Protein AF-A0A2C6M7E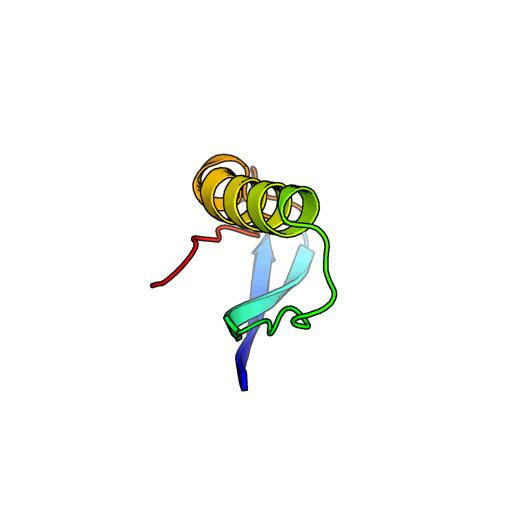2-F1 (afdb_monomer_lite)

InterPro domains:
  IPR019267 CRISPR-associated protein Cas6, C-terminal [PF10040] (15-61)

pLDDT: mean 93.89, std 5.98, range [74.25, 98.25]

Organism: NCBI:txid1383067

Secondary structure (DSSP, 8-state):
-EEEEEEEEE-SS-EEEEEEEEE--PPPTTS-HHHHHHHHHHHHHHHHH-SSS-GGGT--------

Structure (mmCIF, N/CA/C/O backbone):
data_AF-A0A2C6M7E2-F1
#
_entry.id   AF-A0A2C6M7E2-F1
#
loop_
_atom_site.group_PDB
_atom_site.id
_atom_site.type_symbol
_atom_site.label_atom_id
_atom_site.label_alt_id
_atom_site.label_comp_id
_atom_site.label_asym_id
_atom_site.label_entity_id
_atom_site.label_seq_id
_atom_site.pdbx_PDB_ins_code
_atom_site.Cartn_x
_atom_site.Cartn_y
_atom_site.Cartn_z
_atom_site.occupancy
_atom_site.B_iso_or_equiv
_atom_site.auth_seq_id
_atom_site.auth_comp_id
_atom_site.auth_asym_id
_atom_site.auth_atom_id
_atom_site.pdbx_PDB_model_num
ATOM 1 N N . MET A 1 1 ? 2.738 -6.049 14.501 1.00 84.94 1 MET A N 1
ATOM 2 C CA . MET A 1 1 ? 3.537 -7.144 13.893 1.00 84.94 1 MET A CA 1
ATOM 3 C C . MET A 1 1 ? 3.718 -6.839 12.414 1.00 84.94 1 MET A C 1
ATOM 5 O O . MET A 1 1 ? 2.885 -6.133 11.859 1.00 84.94 1 MET A O 1
ATOM 9 N N . TYR A 1 2 ? 4.792 -7.297 11.780 1.00 92.44 2 TYR A N 1
ATOM 10 C CA . TYR A 1 2 ? 4.988 -7.118 10.342 1.00 92.44 2 TYR A CA 1
ATOM 11 C C . TYR A 1 2 ? 5.788 -8.285 9.764 1.00 92.44 2 TYR A C 1
ATOM 13 O O . TYR A 1 2 ? 6.566 -8.918 10.479 1.00 92.44 2 TYR A O 1
ATOM 21 N N . GLN A 1 3 ? 5.619 -8.533 8.470 1.00 96.38 3 GLN A N 1
ATOM 22 C CA . GLN A 1 3 ? 6.437 -9.458 7.696 1.00 96.38 3 GLN A CA 1
ATOM 23 C C . GLN A 1 3 ? 6.883 -8.740 6.428 1.00 96.38 3 GLN A C 1
ATOM 25 O O . GLN A 1 3 ? 6.152 -8.701 5.442 1.00 96.38 3 GLN A O 1
ATOM 30 N N . LEU A 1 4 ? 8.072 -8.138 6.479 1.00 97.62 4 LEU A N 1
ATOM 31 C CA . LEU A 1 4 ? 8.608 -7.299 5.412 1.00 97.62 4 LEU A CA 1
ATOM 32 C C . LEU A 1 4 ? 9.825 -7.939 4.756 1.00 97.62 4 LEU A C 1
ATOM 34 O O . LEU A 1 4 ? 10.651 -8.565 5.418 1.00 97.62 4 LEU A O 1
ATOM 38 N N . GLN A 1 5 ? 9.948 -7.732 3.449 1.00 98.12 5 GLN A N 1
ATOM 39 C CA . GLN A 1 5 ? 11.113 -8.117 2.666 1.00 98.12 5 GLN A CA 1
ATOM 40 C C . GLN A 1 5 ? 11.535 -6.959 1.773 1.00 98.12 5 GLN A C 1
ATOM 42 O O . GLN A 1 5 ? 10.724 -6.410 1.023 1.00 98.12 5 GLN A O 1
ATOM 47 N N . THR A 1 6 ? 12.818 -6.612 1.826 1.00 98.25 6 THR A N 1
ATOM 48 C CA . THR A 1 6 ? 13.407 -5.638 0.909 1.00 98.25 6 THR A CA 1
ATOM 49 C C . THR A 1 6 ? 13.345 -6.172 -0.520 1.00 98.25 6 THR A C 1
ATOM 51 O O . THR A 1 6 ? 13.734 -7.309 -0.795 1.00 98.25 6 THR A O 1
ATOM 54 N N . LYS A 1 7 ? 12.879 -5.338 -1.446 1.00 97.88 7 LYS A N 1
ATOM 55 C CA . LYS A 1 7 ? 12.819 -5.620 -2.882 1.00 97.88 7 LYS A CA 1
ATOM 56 C C . LYS A 1 7 ? 13.457 -4.466 -3.637 1.00 97.88 7 LYS A C 1
ATOM 58 O O . LYS A 1 7 ? 13.225 -3.300 -3.328 1.00 97.88 7 LYS A O 1
ATOM 63 N N . ILE A 1 8 ? 14.250 -4.798 -4.648 1.00 97.81 8 ILE A N 1
ATOM 64 C CA . ILE A 1 8 ? 14.788 -3.815 -5.585 1.00 97.81 8 ILE A CA 1
ATOM 65 C C . ILE A 1 8 ? 13.929 -3.867 -6.842 1.00 97.81 8 ILE A C 1
ATOM 67 O O . ILE A 1 8 ? 13.822 -4.917 -7.473 1.00 97.81 8 ILE A O 1
ATOM 71 N N . MET A 1 9 ? 13.327 -2.738 -7.206 1.00 96.69 9 MET A N 1
ATOM 72 C CA . MET A 1 9 ? 12.667 -2.573 -8.495 1.00 96.69 9 MET A CA 1
ATOM 73 C C . MET A 1 9 ? 13.667 -2.006 -9.498 1.00 96.69 9 MET A C 1
ATOM 75 O O . MET A 1 9 ? 14.308 -0.981 -9.251 1.00 96.69 9 MET A O 1
ATOM 79 N N . HIS A 1 10 ? 13.822 -2.702 -10.616 1.00 97.00 10 HIS A N 1
ATOM 80 C CA . HIS A 1 10 ? 14.707 -2.307 -11.700 1.00 97.00 10 HIS A CA 1
ATOM 81 C C . HIS A 1 10 ? 13.892 -1.527 -12.729 1.00 97.00 10 HIS A C 1
ATOM 83 O O . HIS A 1 10 ? 13.040 -2.103 -13.396 1.00 97.00 10 HIS A O 1
ATOM 89 N N . PHE A 1 11 ? 14.147 -0.226 -12.832 1.00 93.94 11 PHE A N 1
ATOM 90 C CA . PHE A 1 11 ? 13.681 0.595 -13.943 1.00 93.94 11 PHE A CA 1
ATOM 91 C C . PHE A 1 11 ? 14.783 0.672 -15.003 1.00 93.94 11 PHE A C 1
ATOM 93 O O . PHE A 1 11 ? 15.954 0.438 -14.697 1.00 93.94 11 PHE A O 1
ATOM 100 N N . ASP A 1 12 ? 14.429 1.074 -16.221 1.00 93.81 12 ASP A N 1
ATOM 101 C CA . ASP A 1 12 ? 15.353 1.102 -17.365 1.00 93.81 12 ASP A CA 1
ATOM 102 C C . ASP A 1 12 ? 16.661 1.859 -17.092 1.00 93.81 12 ASP A C 1
ATOM 104 O O . ASP A 1 12 ? 17.722 1.476 -17.577 1.00 93.81 12 ASP A O 1
ATOM 108 N N . ARG A 1 13 ? 16.601 2.945 -16.306 1.00 95.69 13 ARG A N 1
ATOM 109 C CA . ARG A 1 13 ? 17.748 3.839 -16.059 1.00 95.69 13 ARG A CA 1
ATOM 110 C C . ARG A 1 13 ? 18.339 3.749 -14.657 1.00 95.69 13 ARG A C 1
ATOM 112 O O . ARG A 1 13 ? 19.434 4.252 -14.432 1.00 95.69 13 ARG A O 1
ATOM 119 N N . TYR A 1 14 ? 17.617 3.186 -13.694 1.00 95.56 14 TYR A N 1
ATOM 120 C CA . TYR A 1 14 ? 18.046 3.167 -12.297 1.00 95.56 14 TYR A CA 1
ATOM 121 C C . TYR A 1 14 ? 17.318 2.079 -11.511 1.00 95.56 14 TYR A C 1
ATOM 123 O O . TYR A 1 14 ? 16.283 1.554 -11.917 1.00 95.56 14 TYR A O 1
ATOM 131 N N . LYS A 1 15 ? 17.842 1.764 -10.330 1.00 97.25 15 LYS A N 1
ATOM 132 C CA . LYS A 1 15 ? 17.212 0.836 -9.390 1.00 97.25 15 LYS A CA 1
ATOM 133 C C . LYS A 1 15 ? 16.603 1.618 -8.235 1.00 97.25 15 LYS A C 1
ATOM 135 O O . LYS A 1 15 ? 17.185 2.600 -7.782 1.00 97.25 15 LYS A O 1
ATOM 140 N N . GLN A 1 16 ? 15.450 1.178 -7.752 1.00 97.81 16 GLN A N 1
ATOM 141 C CA . GLN A 1 16 ? 14.817 1.729 -6.560 1.00 97.81 16 GLN A CA 1
ATOM 142 C C . GLN A 1 16 ? 14.693 0.633 -5.508 1.00 97.81 16 GLN A C 1
ATOM 144 O O . GLN A 1 16 ? 14.074 -0.401 -5.753 1.00 97.81 16 GLN A O 1
ATOM 149 N N . VAL A 1 17 ? 15.259 0.872 -4.327 1.00 97.94 17 VAL A N 1
ATOM 150 C CA . VAL A 1 17 ? 15.026 0.015 -3.159 1.00 97.94 17 VAL A CA 1
ATOM 151 C C . VA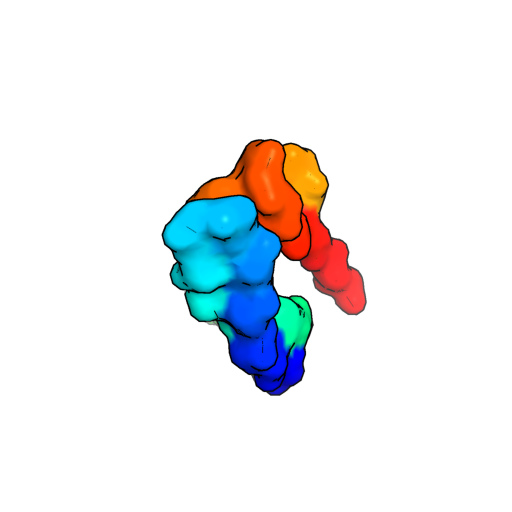L A 1 17 ? 13.662 0.358 -2.564 1.00 97.94 17 VAL A C 1
ATOM 153 O O . VAL A 1 17 ? 13.321 1.535 -2.426 1.00 97.94 17 VAL A O 1
ATOM 156 N N . GLY A 1 18 ? 12.902 -0.674 -2.216 1.00 97.38 18 GLY A N 1
ATOM 157 C CA . GLY A 1 18 ? 11.662 -0.601 -1.456 1.00 97.38 18 GLY A CA 1
ATOM 158 C C . GLY A 1 18 ? 11.444 -1.892 -0.670 1.00 97.38 18 GLY A C 1
ATOM 159 O O . GLY A 1 18 ? 12.367 -2.689 -0.489 1.00 97.38 18 GLY A O 1
ATOM 160 N N . PHE A 1 19 ? 10.217 -2.119 -0.218 1.00 98.00 19 PHE A N 1
ATOM 161 C CA . PHE A 1 19 ? 9.838 -3.360 0.447 1.00 98.00 19 PHE A CA 1
ATOM 162 C C . PHE A 1 19 ? 8.479 -3.852 -0.038 1.00 98.00 19 PHE A C 1
ATOM 164 O O . PHE A 1 19 ? 7.664 -3.088 -0.553 1.00 98.00 19 PHE A O 1
ATOM 171 N N . THR A 1 20 ? 8.237 -5.139 0.172 1.00 97.94 20 THR A N 1
ATOM 172 C CA . THR A 1 20 ? 6.924 -5.775 0.052 1.00 97.94 20 THR A CA 1
ATOM 173 C C . THR A 1 20 ? 6.647 -6.566 1.318 1.00 97.94 20 THR A C 1
ATOM 175 O O . THR A 1 20 ? 7.584 -7.074 1.937 1.00 97.94 20 THR A O 1
ATOM 178 N N . GLY A 1 21 ? 5.382 -6.703 1.696 1.00 96.88 21 GLY A N 1
ATOM 179 C CA . GLY A 1 21 ? 5.021 -7.460 2.885 1.00 96.88 21 GLY A CA 1
ATOM 180 C C . GLY A 1 21 ? 3.721 -7.001 3.519 1.00 96.88 21 GLY A C 1
ATOM 181 O O . GLY A 1 21 ? 2.978 -6.217 2.929 1.00 96.88 21 GLY A O 1
ATOM 182 N N . THR A 1 22 ? 3.468 -7.485 4.731 1.00 97.00 22 THR A N 1
ATOM 183 C CA . THR A 1 22 ? 2.309 -7.106 5.543 1.00 97.00 22 THR A CA 1
ATOM 184 C C . THR A 1 22 ? 2.746 -6.309 6.766 1.00 97.00 22 THR A C 1
ATOM 186 O O . THR A 1 22 ? 3.759 -6.610 7.401 1.00 97.00 22 THR A O 1
ATOM 189 N N . CYS A 1 23 ? 1.960 -5.291 7.109 1.00 94.94 23 CYS A N 1
ATOM 190 C CA . CYS A 1 23 ? 2.149 -4.467 8.298 1.00 94.94 23 CYS A CA 1
ATOM 191 C C . CYS A 1 23 ? 0.850 -4.429 9.096 1.00 94.94 23 CYS A C 1
ATOM 193 O O . CYS A 1 23 ? -0.212 -4.179 8.532 1.00 94.94 23 CYS A O 1
ATOM 195 N N . HIS A 1 24 ? 0.951 -4.612 10.410 1.00 94.25 24 HIS A N 1
ATOM 196 C CA . HIS A 1 24 ? -0.156 -4.425 11.340 1.00 94.25 24 HIS A CA 1
ATOM 197 C C . HIS A 1 24 ? 0.134 -3.221 12.227 1.00 94.25 24 HIS A C 1
ATOM 199 O O . HIS A 1 24 ? 1.170 -3.177 12.904 1.00 94.25 24 HIS A O 1
ATOM 205 N N . PHE A 1 25 ? -0.803 -2.279 12.235 1.00 91.44 25 PHE A N 1
ATOM 206 C CA . PHE A 1 25 ? -0.756 -1.069 13.041 1.00 91.44 25 PHE A CA 1
ATOM 207 C C . PHE A 1 25 ? -1.806 -1.161 14.141 1.00 91.44 25 PHE A C 1
ATOM 209 O O . PHE A 1 25 ? -2.973 -1.418 13.864 1.00 91.44 25 PHE A O 1
ATOM 216 N N . ASN A 1 26 ? -1.381 -0.933 15.382 1.00 89.56 26 ASN A N 1
ATOM 217 C CA . ASN A 1 26 ? -2.286 -0.867 16.520 1.00 89.56 26 ASN A CA 1
ATOM 218 C C . ASN A 1 26 ? -2.613 0.599 16.793 1.00 89.56 26 ASN A C 1
ATOM 220 O O . ASN A 1 26 ? -1.705 1.415 16.970 1.00 89.56 26 ASN A O 1
ATOM 224 N N . ILE A 1 27 ? -3.900 0.920 16.844 1.00 87.00 27 ILE A N 1
ATOM 225 C CA . ILE A 1 27 ? -4.387 2.247 17.216 1.00 87.00 27 ILE A CA 1
ATOM 226 C C . ILE A 1 27 ? -4.700 2.205 18.711 1.00 87.00 27 ILE A C 1
ATOM 228 O O . ILE A 1 27 ? -5.311 1.256 19.193 1.00 87.00 27 ILE A O 1
ATOM 232 N N . ARG A 1 28 ? -4.218 3.198 19.464 1.00 86.50 28 ARG A N 1
ATOM 233 C CA . ARG A 1 28 ? -4.446 3.266 20.914 1.00 86.50 28 ARG A CA 1
ATOM 234 C C . ARG A 1 28 ? -5.913 3.591 21.193 1.00 86.50 28 ARG A C 1
ATOM 236 O O . ARG A 1 28 ? -6.475 4.455 20.531 1.00 86.50 28 ARG A O 1
ATOM 243 N N . GLU A 1 29 ? -6.479 2.961 22.219 1.00 74.75 29 GLU A N 1
ATOM 244 C CA . GLU A 1 29 ? -7.901 3.064 22.600 1.00 74.75 29 GLU A CA 1
ATOM 245 C C . GLU A 1 29 ? -8.359 4.486 22.970 1.00 74.75 29 GLU A C 1
ATOM 247 O O . GLU A 1 29 ? -9.546 4.773 22.977 1.00 74.75 29 GLU A O 1
ATOM 252 N N . GLN A 1 30 ? -7.426 5.401 23.242 1.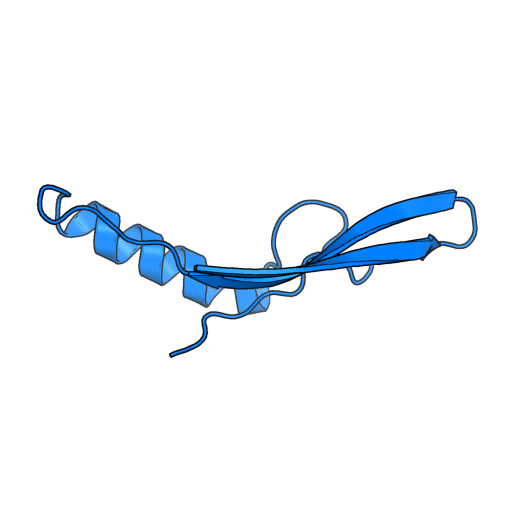00 76.69 30 GLN A N 1
ATOM 253 C CA . GLN A 1 30 ? -7.708 6.796 23.603 1.00 76.69 30 GLN A CA 1
ATOM 254 C C . GLN A 1 30 ? -7.851 7.733 22.391 1.00 76.69 30 GLN A C 1
ATOM 256 O O . GLN A 1 30 ? -7.856 8.949 22.562 1.00 76.69 30 GLN A O 1
ATOM 261 N N . GLN A 1 31 ? -7.877 7.201 21.167 1.00 75.31 31 GLN A N 1
ATOM 262 C CA . GLN A 1 31 ? -8.018 8.022 19.966 1.00 75.31 31 GLN A CA 1
ATOM 263 C C . GLN A 1 31 ? -9.482 8.323 19.664 1.00 75.31 31 GLN A C 1
ATOM 265 O O . GLN A 1 31 ? -10.345 7.464 19.815 1.00 75.31 31 GLN A O 1
ATOM 270 N N . GLU A 1 32 ? -9.746 9.544 19.204 1.00 81.06 32 GLU A N 1
ATOM 271 C CA . GLU A 1 32 ? -11.088 9.968 18.817 1.00 81.06 32 GLU A CA 1
ATOM 272 C C . GLU A 1 32 ? -11.643 9.096 17.678 1.00 81.06 32 GLU A C 1
ATOM 274 O O . GLU A 1 32 ? -10.937 8.788 16.710 1.00 81.06 32 GLU A O 1
ATOM 279 N N . ASP A 1 33 ? -12.938 8.772 17.740 1.00 85.12 33 ASP A N 1
ATOM 280 C CA . ASP A 1 33 ? -13.641 7.960 16.733 1.00 85.12 33 ASP A CA 1
ATOM 281 C C . ASP A 1 33 ? -13.440 8.468 15.298 1.00 85.12 33 ASP A C 1
ATOM 283 O O . ASP A 1 33 ? -13.419 7.691 14.338 1.00 85.12 33 ASP A O 1
ATOM 287 N N . ILE A 1 34 ? -13.301 9.787 15.130 1.00 91.88 34 ILE A N 1
ATOM 288 C CA . ILE A 1 34 ? -13.081 10.402 13.822 1.00 91.88 34 ILE A CA 1
ATOM 289 C C . ILE A 1 34 ? -11.719 10.026 13.235 1.00 91.88 34 ILE A C 1
ATOM 291 O O . ILE A 1 34 ? -11.633 9.727 12.042 1.00 91.88 34 ILE A O 1
ATOM 295 N N . LEU A 1 35 ? -10.672 9.960 14.060 1.00 90.81 35 LEU A N 1
ATOM 296 C CA . LEU A 1 35 ? -9.336 9.581 13.614 1.00 90.81 35 LEU A CA 1
ATOM 297 C C . LEU A 1 35 ? -9.337 8.128 13.137 1.00 90.81 35 LEU A C 1
ATOM 299 O O . LEU A 1 35 ? -8.806 7.830 12.067 1.00 90.81 35 LEU A O 1
ATOM 303 N N . LEU A 1 36 ? -9.989 7.237 13.888 1.00 91.69 36 LEU A N 1
ATOM 304 C CA . LEU A 1 36 ? -10.110 5.828 13.524 1.00 91.69 36 LEU A CA 1
ATOM 305 C C . LEU A 1 36 ? -10.818 5.661 12.168 1.00 91.69 36 LEU A C 1
ATOM 307 O O . LEU A 1 36 ? -10.334 4.935 11.295 1.00 91.69 36 LEU A O 1
ATOM 311 N N . LYS A 1 37 ? -11.920 6.392 11.952 1.00 93.19 37 LYS A N 1
ATOM 312 C CA . LYS A 1 37 ? -12.645 6.402 10.669 1.00 93.19 37 LYS A CA 1
ATOM 313 C C . LYS A 1 37 ? -11.773 6.904 9.520 1.00 93.19 37 LYS A C 1
ATOM 315 O O . LYS A 1 37 ? -11.771 6.286 8.457 1.00 93.19 37 LYS A O 1
ATOM 320 N N . ILE A 1 38 ? -11.017 7.982 9.726 1.00 95.38 38 ILE A N 1
ATOM 321 C CA . ILE A 1 38 ? -10.111 8.531 8.707 1.00 95.38 38 ILE A CA 1
ATOM 322 C C . ILE A 1 38 ? -9.004 7.528 8.372 1.00 95.38 38 ILE A C 1
ATOM 324 O O . ILE A 1 38 ? -8.742 7.286 7.196 1.00 95.38 38 ILE A O 1
ATOM 328 N N . VAL A 1 39 ? -8.387 6.895 9.373 1.00 94.12 39 VAL A N 1
ATOM 329 C CA . VAL A 1 39 ? -7.330 5.899 9.141 1.00 94.12 39 VAL A CA 1
ATOM 330 C C . VAL A 1 39 ? -7.865 4.714 8.340 1.00 94.12 39 VAL A C 1
ATOM 332 O O . VAL A 1 39 ? -7.236 4.307 7.363 1.00 94.12 39 VAL A O 1
ATOM 335 N N . HIS A 1 40 ? -9.042 4.191 8.690 1.00 93.88 40 HIS A N 1
ATOM 336 C CA . HIS A 1 40 ? -9.664 3.119 7.915 1.00 93.88 40 HIS A CA 1
ATOM 337 C C . HIS A 1 40 ? -10.037 3.556 6.496 1.00 93.88 40 HIS A C 1
ATOM 339 O O . HIS A 1 40 ? -9.807 2.792 5.560 1.00 93.88 40 HIS A O 1
ATOM 345 N N . MET A 1 41 ? -10.556 4.773 6.320 1.00 96.56 41 MET A N 1
ATOM 346 C CA . MET A 1 41 ? -10.871 5.328 5.002 1.00 96.56 41 MET A CA 1
ATOM 347 C C . MET A 1 41 ? -9.617 5.420 4.124 1.00 96.56 41 MET A C 1
ATOM 349 O O . MET A 1 41 ? -9.632 4.961 2.985 1.00 96.56 41 MET A O 1
ATOM 353 N N . LEU A 1 42 ? -8.518 5.961 4.655 1.00 97.12 42 LEU A N 1
ATOM 354 C CA . LEU A 1 42 ? -7.250 6.069 3.931 1.00 97.12 42 LEU A CA 1
ATOM 355 C C . LEU A 1 42 ? -6.665 4.690 3.604 1.00 97.12 42 LEU A C 1
ATOM 357 O O . LEU A 1 42 ? -6.147 4.491 2.506 1.00 97.12 42 LEU A O 1
ATOM 361 N N . ALA A 1 43 ? -6.777 3.728 4.524 1.00 96.56 43 ALA A N 1
ATOM 362 C CA . ALA A 1 43 ? -6.316 2.360 4.302 1.00 96.56 43 ALA A CA 1
ATOM 363 C C . ALA A 1 43 ? -7.088 1.650 3.176 1.00 96.56 43 ALA A C 1
ATOM 365 O O . ALA A 1 43 ? -6.488 0.899 2.409 1.00 96.56 43 ALA A O 1
ATOM 366 N N . GLU A 1 44 ? -8.396 1.891 3.052 1.00 96.88 44 GLU A N 1
ATOM 367 C CA . GLU A 1 44 ? -9.198 1.391 1.925 1.00 96.88 44 GLU A CA 1
ATOM 368 C C . GLU A 1 44 ? -8.857 2.126 0.623 1.00 96.88 44 GLU A C 1
ATOM 370 O O . GLU A 1 44 ? -8.662 1.506 -0.423 1.00 96.88 44 GLU A O 1
ATOM 375 N N . PHE A 1 45 ? -8.719 3.453 0.681 1.00 98.06 45 PHE A N 1
ATOM 376 C CA . PHE A 1 45 ? -8.384 4.272 -0.484 1.00 98.06 45 PHE A CA 1
ATOM 377 C C . PHE A 1 45 ? -7.011 3.931 -1.086 1.00 98.06 45 PHE A C 1
ATOM 379 O O . PHE A 1 45 ? -6.830 4.025 -2.303 1.00 98.06 45 PHE A O 1
ATOM 386 N N . ALA A 1 46 ? -6.065 3.469 -0.262 1.00 98.06 46 ALA A N 1
ATOM 387 C CA . ALA A 1 46 ? -4.737 3.037 -0.692 1.00 98.06 46 ALA A CA 1
ATOM 388 C C . ALA A 1 46 ? -4.760 1.970 -1.805 1.00 98.06 46 ALA A C 1
ATOM 390 O O . ALA A 1 46 ? -3.833 1.944 -2.612 1.00 98.06 46 ALA A O 1
ATOM 391 N N . PHE A 1 47 ? -5.825 1.159 -1.902 1.00 97.44 47 PHE A N 1
ATOM 392 C CA . PHE A 1 47 ? -6.019 0.203 -3.002 1.00 97.44 47 PHE A CA 1
ATOM 393 C C . PHE A 1 47 ? -6.046 0.865 -4.384 1.00 97.44 47 PHE A C 1
ATOM 395 O O . PHE A 1 47 ? -5.578 0.286 -5.367 1.00 97.44 47 PHE A O 1
ATOM 402 N N . TYR A 1 48 ? -6.593 2.078 -4.454 1.00 97.50 48 TYR A N 1
ATOM 403 C CA . TYR A 1 48 ? -6.753 2.830 -5.694 1.00 97.50 48 TYR A CA 1
ATOM 404 C C . TYR A 1 48 ? -5.592 3.793 -5.926 1.00 97.50 48 TYR A C 1
ATOM 406 O O . TYR A 1 48 ? -5.073 3.886 -7.035 1.00 97.50 48 TYR A O 1
ATOM 414 N N . ALA A 1 49 ? -5.186 4.519 -4.885 1.00 97.88 49 ALA A N 1
ATOM 415 C CA . ALA A 1 49 ? -4.162 5.552 -5.007 1.00 97.88 49 ALA A CA 1
ATOM 416 C C . ALA A 1 49 ? -2.727 4.999 -5.021 1.00 97.88 49 ALA A C 1
ATOM 418 O O . ALA A 1 49 ? -1.806 5.666 -5.504 1.00 97.88 49 ALA A O 1
ATOM 419 N N . GLY A 1 50 ? -2.526 3.800 -4.467 1.00 98.06 50 GLY A N 1
ATOM 420 C CA . GLY A 1 50 ? -1.217 3.346 -4.018 1.00 98.06 50 GLY A CA 1
ATOM 421 C C . GLY A 1 50 ? -0.695 4.177 -2.837 1.00 98.06 50 GLY A C 1
ATOM 422 O O . GLY A 1 50 ? -1.328 5.124 -2.367 1.00 98.06 50 GLY A O 1
ATOM 423 N N . VAL A 1 51 ? 0.486 3.819 -2.336 1.00 97.75 51 VAL A N 1
ATOM 424 C CA . VAL A 1 51 ? 1.135 4.472 -1.192 1.00 97.75 51 VAL A CA 1
ATOM 425 C C . VAL A 1 51 ? 2.585 4.810 -1.524 1.00 97.75 51 VAL A C 1
ATOM 427 O O . VAL A 1 51 ? 3.373 3.947 -1.907 1.00 97.75 51 VAL A O 1
ATOM 430 N N . GLY A 1 52 ? 2.963 6.067 -1.295 1.00 96.50 52 GLY A N 1
ATOM 431 C CA . GLY A 1 52 ? 4.343 6.527 -1.406 1.00 96.50 52 GLY A CA 1
ATOM 432 C C . GLY A 1 52 ? 4.741 6.934 -2.824 1.00 96.50 52 GLY A C 1
ATOM 433 O O . GLY A 1 52 ? 3.984 7.575 -3.546 1.00 96.50 52 GLY A O 1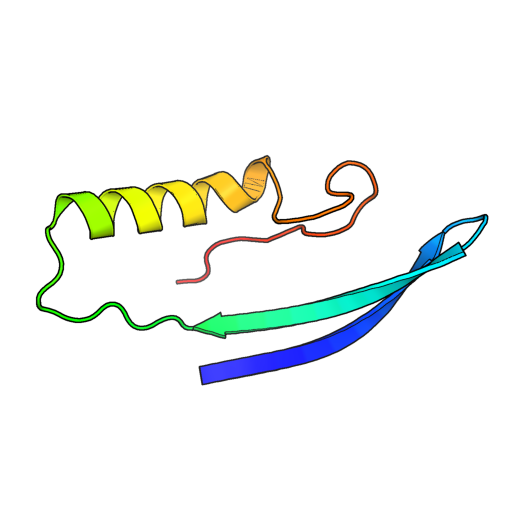
ATOM 434 N N . TYR A 1 53 ? 5.983 6.633 -3.196 1.00 95.38 53 TYR A N 1
ATOM 435 C CA . TYR A 1 53 ? 6.589 7.123 -4.432 1.00 95.38 53 TYR A CA 1
ATOM 436 C C . TYR A 1 53 ? 6.334 6.169 -5.606 1.00 95.38 53 TYR A C 1
ATOM 438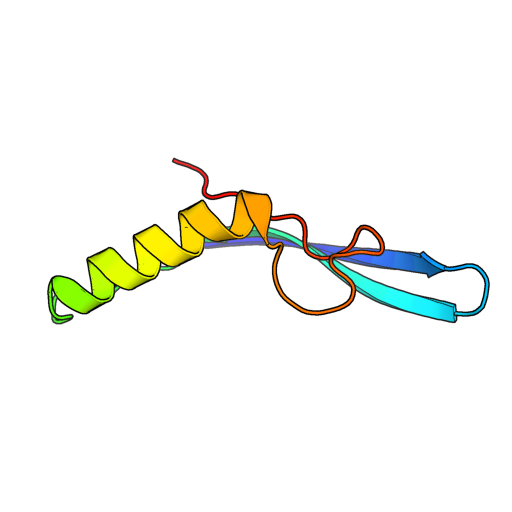 O O . TYR A 1 53 ? 6.305 4.954 -5.419 1.00 95.38 53 TYR A O 1
ATOM 446 N N . LYS A 1 54 ? 6.232 6.716 -6.827 1.00 96.69 54 LYS A N 1
ATOM 447 C CA . LYS A 1 54 ? 6.165 5.943 -8.087 1.00 96.69 54 LYS A CA 1
ATOM 448 C C . LYS A 1 54 ? 4.963 4.991 -8.194 1.00 96.69 54 LYS A C 1
ATOM 450 O O . LYS A 1 54 ? 5.065 3.934 -8.816 1.00 96.69 54 LYS A O 1
ATOM 455 N N . THR A 1 55 ? 3.812 5.384 -7.650 1.00 97.75 55 THR A N 1
ATOM 456 C CA . THR A 1 55 ? 2.574 4.586 -7.722 1.00 97.75 55 THR A CA 1
ATOM 457 C C . THR A 1 55 ? 2.120 4.325 -9.155 1.00 97.75 55 THR A C 1
ATOM 459 O O . THR A 1 55 ? 1.757 3.207 -9.507 1.00 97.75 55 THR A O 1
ATOM 462 N N . THR A 1 56 ? 2.279 5.314 -10.034 1.00 96.38 56 THR A N 1
ATOM 463 C CA . THR A 1 56 ? 2.001 5.188 -11.474 1.00 96.38 56 THR A CA 1
ATOM 464 C C . THR A 1 56 ? 3.033 4.357 -12.240 1.00 96.38 56 THR A C 1
ATOM 466 O O . THR A 1 56 ? 2.827 4.059 -13.411 1.00 96.38 56 THR A O 1
ATOM 469 N N . MET A 1 57 ? 4.143 3.973 -11.600 1.00 96.69 57 MET A N 1
ATOM 470 C CA . MET A 1 57 ? 5.219 3.175 -12.199 1.00 96.69 57 MET A CA 1
ATOM 471 C C . MET A 1 57 ? 5.320 1.777 -11.569 1.00 96.69 57 MET A C 1
ATOM 473 O O . MET A 1 57 ? 6.367 1.140 -11.644 1.00 96.69 57 MET A O 1
ATOM 477 N N . GLY A 1 58 ? 4.248 1.303 -10.927 1.00 95.19 58 GLY A N 1
ATOM 478 C CA . GLY A 1 58 ? 4.151 -0.057 -10.387 1.00 95.19 58 GLY A CA 1
ATOM 479 C C . GLY A 1 58 ? 4.692 -0.244 -8.967 1.00 95.19 58 GLY A C 1
ATOM 480 O O . GLY A 1 58 ? 4.727 -1.375 -8.485 1.00 95.19 58 GLY A O 1
ATOM 481 N N . MET A 1 59 ? 5.094 0.828 -8.275 1.00 97.94 59 MET A N 1
ATOM 482 C CA . MET A 1 59 ? 5.466 0.769 -6.855 1.00 97.94 59 MET A CA 1
ATOM 483 C C . MET A 1 59 ? 4.283 1.096 -5.944 1.00 97.94 59 MET A C 1
ATOM 485 O O . MET A 1 59 ? 3.294 1.671 -6.371 1.00 97.94 59 MET A O 1
ATOM 489 N N . GLY A 1 60 ? 4.380 0.744 -4.662 1.00 97.75 60 GLY A N 1
ATOM 490 C CA . GLY A 1 60 ? 3.444 1.243 -3.653 1.00 97.75 60 GLY A CA 1
ATOM 491 C C . GLY A 1 60 ? 2.022 0.686 -3.731 1.00 97.75 60 GLY A C 1
ATOM 492 O O . GLY A 1 60 ? 1.158 1.190 -3.019 1.00 97.75 60 GLY A O 1
ATOM 493 N N . GLN A 1 61 ? 1.756 -0.337 -4.553 1.00 97.75 61 GLN A N 1
ATOM 494 C CA . GLN A 1 61 ? 0.438 -0.964 -4.567 1.00 97.75 61 GLN A CA 1
ATOM 495 C C . GLN A 1 61 ? 0.177 -1.648 -3.221 1.00 97.75 61 GLN A C 1
ATOM 497 O O . GLN A 1 61 ? 0.943 -2.511 -2.785 1.00 97.75 61 GLN A O 1
ATOM 502 N N . CYS A 1 62 ? -0.895 -1.239 -2.556 1.00 97.38 62 CYS A N 1
ATOM 503 C CA . CYS A 1 62 ? -1.204 -1.614 -1.186 1.00 97.38 62 CYS A CA 1
ATOM 504 C C . CYS A 1 62 ? -2.706 -1.823 -1.052 1.00 97.38 62 CYS A C 1
ATOM 506 O O . CYS A 1 62 ? -3.485 -1.124 -1.681 1.00 97.38 62 CYS A O 1
ATOM 508 N N . LYS A 1 63 ? -3.130 -2.762 -0.211 1.00 96.69 63 LYS A N 1
ATOM 509 C CA . LYS A 1 63 ? -4.541 -2.945 0.125 1.00 96.69 63 LYS A CA 1
ATOM 510 C C . LYS A 1 63 ? -4.676 -3.230 1.608 1.00 96.69 63 LYS A C 1
ATOM 512 O O . LYS A 1 63 ? -3.826 -3.922 2.174 1.00 96.69 63 LYS A O 1
ATOM 517 N N . LYS A 1 64 ? -5.756 -2.751 2.224 1.00 95.44 64 LYS A N 1
ATOM 518 C CA . LYS A 1 64 ? -6.124 -3.197 3.567 1.00 95.44 64 LYS A CA 1
ATOM 519 C C . LYS A 1 64 ? -6.385 -4.710 3.541 1.00 95.44 64 LYS A C 1
ATOM 521 O O . LYS A 1 64 ? -7.007 -5.227 2.615 1.00 95.44 64 LYS A O 1
ATOM 526 N N . ILE A 1 65 ? -5.891 -5.409 4.555 1.00 89.50 65 ILE A N 1
ATOM 527 C CA . ILE A 1 65 ? -6.174 -6.824 4.818 1.00 89.50 65 I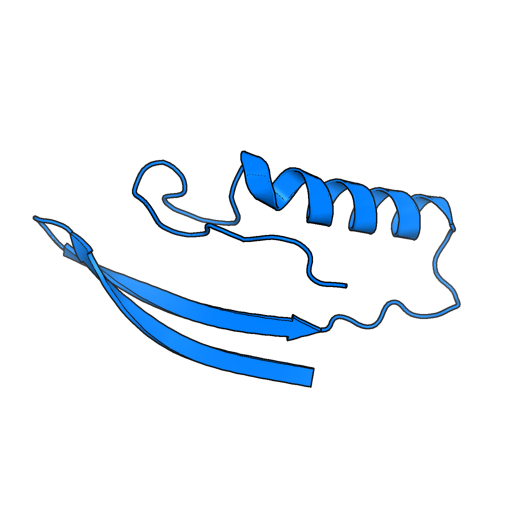LE A CA 1
ATOM 528 C C . ILE A 1 65 ? -7.008 -6.917 6.100 1.00 89.50 65 ILE A C 1
ATOM 530 O O . ILE A 1 65 ? -6.816 -6.096 6.999 1.00 89.50 65 ILE A O 1
ATOM 534 N N . LEU A 1 66 ? -7.972 -7.843 6.123 1.00 74.25 66 LEU A N 1
ATOM 535 C CA . LEU A 1 66 ? -8.845 -8.106 7.272 1.00 74.25 66 LEU A CA 1
ATOM 536 C C . LEU A 1 66 ? -8.131 -8.971 8.312 1.00 74.25 66 LEU A C 1
ATOM 538 O O . LEU A 1 66 ? -7.397 -9.892 7.886 1.00 74.25 66 LEU A O 1
#

Sequence (66 aa):
MYQLQTKIMHFDRYKQVGFTGTCHFNIREQQEDILLKIVHMLAEFAFYAGVGYKTTMGMGQCKKIL

Foldseek 3Di:
DWDKDWDWDDDPPDIDIDIDTDDDDDDDPPDDPVVVVVVVVVQQCCCPQFDDPPVVVVPRRHHDDD

Radius of gyration: 14.47 Å; chains: 1; bounding box: 32×20×41 Å